Protein AF-A0A381XDR4-F1 (afdb_monomer)

Sequence (106 aa):
TVQFEAFECTNVMELEDESALENTDFYLELHPNDWKDMIINIKENNGAGLSFTLNTLDLELSDGLAKSWTEDQYRQDLFFRFNQTFQYFFDASADVETVFEEMDIA

Solvent-accessible surface area (backbone atoms only — not comparable to full-atom values): 6723 Å² total; per-residue (Å²): 138,87,83,84,81,82,86,72,88,89,79,86,77,85,76,96,52,76,75,64,43,69,78,46,52,49,49,80,58,76,59,72,67,58,55,50,51,37,54,52,43,9,47,76,62,71,24,55,46,80,80,52,30,67,69,43,41,26,70,70,38,96,76,39,27,70,40,41,76,79,72,42,61,75,44,34,48,47,52,71,76,43,38,68,61,52,43,53,62,59,27,53,49,36,81,49,92,83,82,81,79,88,77,86,82,127

Radius of gyration: 14.98 Å; Cα contacts (8 Å, |Δi|>4): 88; chains: 1; bounding box: 38×30×40 Å

Secondary structure (DSSP, 8-state):
---------------SSGGGGGGSS-EE---HHHHHHHHHHHHHHTS--GGGSHHHHHHHSTT-SEE-TT--HHHHHHHHHTHHHHHHHHHGGGGS----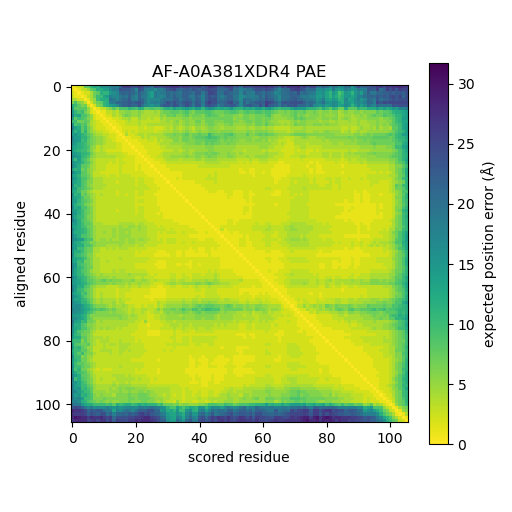------

Foldseek 3Di:
DDDDDQDDDPDDDDDPDPVVLLPALWAFDDDPVLLVVQLVCLLVPLFGDPCNQQVNQQVVDPQGGIGHPVPPVVSSCVCVVCSVSVRVVSSCSNVPDDDDDPPPPD

Organism: NCBI:txid408172

Structure (mmCIF, N/CA/C/O backbone):
d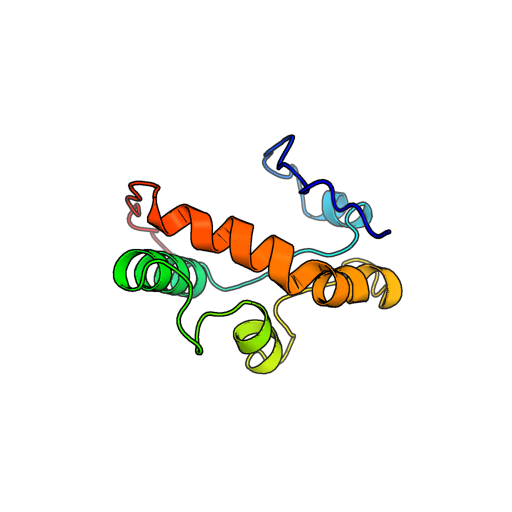ata_AF-A0A381XDR4-F1
#
_entry.id   AF-A0A381XDR4-F1
#
loop_
_atom_site.group_PDB
_atom_site.id
_atom_site.type_symbol
_atom_site.label_atom_id
_atom_site.label_alt_id
_atom_site.label_comp_id
_atom_site.label_asym_id
_atom_site.label_entity_id
_atom_site.label_seq_id
_atom_site.pdbx_PDB_ins_code
_atom_site.Cartn_x
_atom_site.Cartn_y
_atom_site.Cartn_z
_atom_site.occupancy
_atom_site.B_iso_or_equiv
_atom_site.auth_seq_id
_atom_site.auth_comp_id
_atom_site.auth_asym_id
_atom_site.auth_atom_id
_atom_site.pdbx_PDB_model_num
ATOM 1 N N . THR A 1 1 ? -21.201 4.511 -21.260 1.00 29.61 1 THR A N 1
ATOM 2 C CA . THR A 1 1 ? -21.472 3.763 -20.015 1.00 29.61 1 THR A CA 1
ATOM 3 C C . THR A 1 1 ? -20.154 3.219 -19.531 1.00 29.61 1 THR A C 1
ATOM 5 O O . THR A 1 1 ? -19.425 2.680 -20.351 1.00 29.61 1 THR A O 1
ATOM 8 N N . VAL A 1 2 ? -19.805 3.437 -18.265 1.00 24.66 2 VAL A N 1
ATOM 9 C CA . VAL A 1 2 ? -18.587 2.867 -17.680 1.00 24.66 2 VAL A CA 1
ATOM 10 C C . VAL A 1 2 ? -19.038 1.918 -16.588 1.00 24.66 2 VAL A C 1
ATOM 12 O O . VAL A 1 2 ? -19.808 2.310 -15.714 1.00 24.66 2 VAL A O 1
ATOM 15 N N . GLN A 1 3 ? -18.634 0.664 -16.716 1.00 26.02 3 GLN A N 1
ATOM 16 C CA . GLN A 1 3 ? -18.917 -0.388 -15.760 1.00 26.02 3 G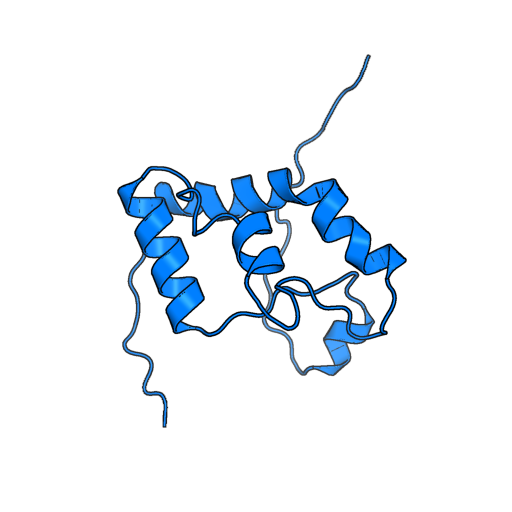LN A CA 1
ATOM 17 C C . GLN A 1 3 ? -17.573 -0.799 -15.176 1.00 26.02 3 GLN A C 1
ATOM 19 O O . GLN A 1 3 ? -16.652 -1.128 -15.920 1.00 26.02 3 GLN A O 1
ATOM 24 N N . PHE A 1 4 ? -17.463 -0.681 -13.859 1.00 44.06 4 PHE A N 1
ATOM 25 C CA . PHE A 1 4 ? -16.294 -1.078 -13.094 1.00 44.06 4 PHE A CA 1
ATOM 26 C C . PHE A 1 4 ? -16.668 -2.341 -12.333 1.00 44.06 4 PHE A C 1
ATOM 28 O O . PHE A 1 4 ? -17.651 -2.341 -11.592 1.00 44.06 4 PHE A O 1
ATOM 35 N N . GLU A 1 5 ? -15.905 -3.404 -12.539 1.00 50.47 5 GLU A N 1
ATOM 36 C CA . GLU A 1 5 ? -15.953 -4.593 -11.698 1.00 50.47 5 GLU A CA 1
ATOM 37 C C . GLU A 1 5 ? -14.772 -4.495 -10.736 1.00 50.47 5 GLU A C 1
ATOM 39 O O . GLU A 1 5 ? -13.629 -4.304 -11.148 1.00 50.47 5 GLU A O 1
ATOM 44 N N . ALA A 1 6 ? -15.099 -4.474 -9.445 1.00 56.44 6 ALA A N 1
ATOM 45 C CA . ALA A 1 6 ? -14.158 -4.316 -8.353 1.00 56.44 6 ALA A CA 1
ATOM 46 C C . ALA A 1 6 ? -13.167 -5.485 -8.346 1.00 56.44 6 ALA A C 1
ATOM 48 O O . ALA A 1 6 ? -13.566 -6.644 -8.434 1.00 56.44 6 ALA A O 1
ATOM 49 N N . PHE A 1 7 ? -11.878 -5.168 -8.261 1.00 64.94 7 PHE A N 1
ATOM 50 C CA . PHE A 1 7 ? -10.818 -6.162 -8.203 1.00 64.94 7 PHE A CA 1
ATOM 51 C C . PHE A 1 7 ? -10.855 -6.851 -6.836 1.00 64.94 7 PHE A C 1
ATOM 53 O O . PHE A 1 7 ? -10.645 -6.214 -5.805 1.00 64.94 7 PHE A O 1
ATOM 60 N N . GLU A 1 8 ? -11.166 -8.143 -6.830 1.00 66.69 8 GLU A N 1
ATOM 61 C CA . GLU A 1 8 ? -11.063 -8.994 -5.649 1.00 66.69 8 GLU A CA 1
ATOM 62 C C . GLU A 1 8 ? -9.618 -9.479 -5.458 1.00 66.69 8 GLU A C 1
ATOM 64 O O . GLU A 1 8 ? -8.899 -9.750 -6.422 1.00 66.69 8 GLU A O 1
ATOM 69 N N . CYS A 1 9 ? -9.187 -9.617 -4.203 1.00 72.44 9 CYS A N 1
ATOM 70 C CA . CYS A 1 9 ? -7.978 -10.368 -3.884 1.00 72.44 9 CYS A CA 1
ATOM 71 C C . CYS A 1 9 ? -8.291 -11.863 -4.039 1.00 72.44 9 CYS A C 1
ATOM 73 O O . CYS A 1 9 ? -9.047 -12.426 -3.250 1.00 72.44 9 CYS A O 1
ATOM 75 N N . THR A 1 10 ? -7.745 -12.501 -5.076 1.00 79.31 10 THR A N 1
ATOM 76 C CA . THR A 1 10 ? -8.013 -13.918 -5.383 1.00 79.31 10 THR A CA 1
ATOM 77 C C . THR A 1 10 ? -7.058 -14.883 -4.686 1.00 79.31 10 THR A C 1
ATOM 79 O O . THR A 1 10 ? -7.372 -16.065 -4.555 1.00 79.31 10 THR A O 1
ATOM 82 N N . ASN A 1 11 ? -5.889 -14.403 -4.255 1.00 82.62 11 ASN A N 1
ATOM 83 C CA . ASN A 1 11 ? -4.860 -15.212 -3.616 1.00 82.62 11 ASN A CA 1
ATOM 84 C C . ASN A 1 11 ? -3.939 -14.346 -2.744 1.00 82.62 11 ASN A C 1
ATOM 86 O O . ASN A 1 11 ? -3.612 -13.221 -3.119 1.00 82.62 11 ASN A O 1
ATOM 90 N N . VAL A 1 12 ? -3.478 -14.907 -1.625 1.00 83.62 12 VAL A N 1
ATOM 91 C CA . VAL A 1 12 ? -2.421 -14.348 -0.772 1.00 83.62 12 VAL A CA 1
ATOM 92 C C . VAL A 1 12 ? -1.428 -15.467 -0.500 1.00 83.62 12 VAL A C 1
ATOM 94 O O . VAL A 1 12 ? -1.813 -16.546 -0.054 1.00 83.62 12 VAL A O 1
ATOM 97 N N . MET A 1 13 ? -0.156 -15.216 -0.786 1.00 87.44 13 MET A N 1
ATOM 98 C CA . MET A 1 13 ? 0.918 -16.183 -0.593 1.00 87.44 13 MET A CA 1
ATOM 99 C C . MET A 1 13 ? 2.186 -15.477 -0.131 1.00 87.44 13 MET A C 1
ATOM 101 O O . MET A 1 13 ? 2.431 -14.329 -0.497 1.00 87.44 13 MET A O 1
ATOM 105 N N . GLU A 1 14 ? 2.977 -16.179 0.669 1.00 88.94 14 GLU A N 1
ATOM 106 C CA . GLU A 1 14 ? 4.333 -15.762 1.009 1.00 88.94 14 GLU A CA 1
ATOM 107 C C . GLU A 1 14 ? 5.242 -15.965 -0.210 1.00 88.94 14 GLU A C 1
ATOM 109 O O . GLU A 1 14 ? 5.091 -16.942 -0.950 1.00 88.94 14 GLU A O 1
ATOM 114 N N . LEU A 1 15 ? 6.153 -15.021 -0.450 1.00 87.75 15 LEU A N 1
ATOM 115 C CA . LEU A 1 15 ? 7.146 -15.154 -1.512 1.00 87.75 15 LEU A CA 1
ATOM 116 C C . LEU A 1 15 ? 8.283 -16.057 -1.028 1.00 87.75 15 LEU A C 1
ATOM 118 O O . LEU A 1 15 ? 8.741 -15.914 0.100 1.00 87.75 15 LEU A O 1
ATOM 122 N N . GLU A 1 16 ? 8.746 -16.969 -1.885 1.00 86.94 16 GLU A N 1
ATOM 123 C CA . GLU A 1 16 ? 9.863 -17.866 -1.550 1.00 86.94 16 GLU A CA 1
ATOM 124 C C . GLU A 1 16 ? 11.181 -17.095 -1.398 1.00 86.94 16 GLU A C 1
ATOM 126 O O . GLU A 1 16 ? 11.953 -17.351 -0.474 1.00 86.94 16 GLU A O 1
ATOM 131 N N . ASP A 1 17 ? 11.419 -16.137 -2.296 1.00 91.81 17 ASP A N 1
ATOM 132 C CA . ASP A 1 17 ? 12.540 -15.205 -2.261 1.00 91.81 17 ASP A CA 1
ATOM 133 C C . ASP A 1 17 ? 12.240 -13.946 -3.102 1.00 91.81 17 ASP A C 1
ATOM 135 O O . ASP A 1 17 ? 11.212 -13.845 -3.780 1.00 91.81 17 ASP A O 1
ATOM 139 N N . GLU A 1 18 ? 13.149 -12.969 -3.052 1.00 88.12 18 GLU A N 1
ATOM 140 C CA . GLU A 1 18 ? 13.001 -11.672 -3.723 1.00 88.12 18 GLU A CA 1
ATOM 141 C C . GLU A 1 18 ? 12.937 -11.771 -5.258 1.00 88.12 18 GLU A C 1
ATOM 143 O O . GLU A 1 18 ? 12.335 -10.907 -5.892 1.00 88.12 18 GLU A O 1
ATOM 148 N N . SER A 1 19 ? 13.476 -12.827 -5.882 1.00 90.00 19 SER A N 1
ATOM 149 C CA . SER A 1 19 ? 13.427 -12.988 -7.346 1.00 90.00 19 SER A CA 1
ATOM 150 C C . SER A 1 19 ? 11.998 -13.143 -7.873 1.00 90.00 19 SER A C 1
ATOM 152 O O . SER A 1 19 ? 11.717 -12.815 -9.026 1.00 90.00 19 SER A O 1
ATOM 154 N N . ALA A 1 20 ? 11.052 -13.553 -7.019 1.00 88.56 20 ALA A N 1
ATOM 155 C CA . ALA A 1 20 ? 9.636 -13.588 -7.367 1.00 88.56 20 ALA A CA 1
ATOM 156 C C . ALA A 1 20 ? 9.076 -12.197 -7.734 1.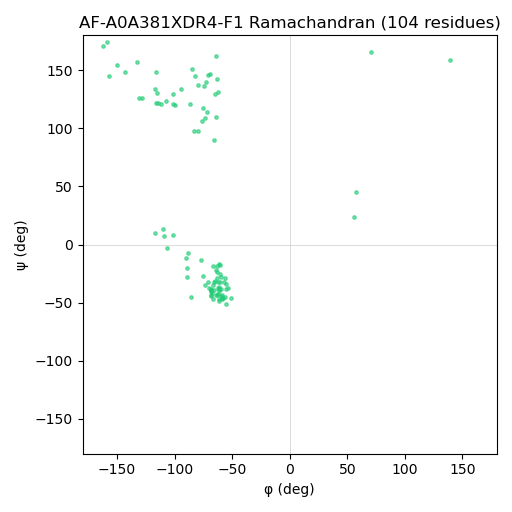00 88.56 20 ALA A C 1
ATOM 158 O O . ALA A 1 20 ? 8.120 -12.113 -8.515 1.00 88.56 20 ALA A O 1
ATOM 159 N N . LEU A 1 21 ? 9.690 -11.114 -7.236 1.00 90.06 21 LEU A N 1
ATOM 160 C CA . LEU A 1 21 ? 9.310 -9.731 -7.537 1.00 90.06 21 LEU A CA 1
ATOM 161 C C . LEU A 1 21 ? 9.565 -9.342 -9.002 1.00 90.06 21 LEU A C 1
ATOM 163 O O . LEU A 1 21 ? 8.923 -8.419 -9.493 1.00 90.06 21 LEU A O 1
ATOM 167 N N . GLU A 1 22 ? 10.403 -10.071 -9.751 1.00 89.00 22 GLU A N 1
ATOM 168 C CA . GLU A 1 22 ? 10.587 -9.841 -11.199 1.00 89.00 22 GLU A CA 1
ATOM 169 C C . GLU A 1 22 ? 9.266 -9.932 -11.979 1.00 89.00 22 GLU A C 1
ATOM 171 O O . GLU A 1 22 ? 9.075 -9.272 -13.007 1.00 89.00 22 GLU A O 1
ATOM 176 N N . ASN A 1 23 ? 8.329 -10.736 -11.474 1.00 87.25 23 ASN A N 1
ATOM 177 C CA . ASN A 1 23 ? 7.052 -10.985 -12.126 1.00 87.25 23 ASN A CA 1
ATOM 178 C C . ASN A 1 23 ? 5.951 -10.001 -11.704 1.00 87.25 23 ASN A C 1
ATOM 180 O O . ASN A 1 23 ? 4.908 -9.957 -12.359 1.00 87.25 23 ASN A O 1
ATOM 184 N N . THR A 1 24 ? 6.155 -9.189 -10.664 1.00 89.81 24 THR A N 1
ATOM 185 C CA . THR A 1 24 ? 5.146 -8.225 -10.199 1.00 89.81 24 THR A CA 1
ATOM 186 C C . THR A 1 24 ? 5.220 -6.923 -10.995 1.00 89.81 24 THR A C 1
ATOM 188 O O . THR A 1 24 ? 6.263 -6.561 -11.536 1.00 89.81 24 THR A O 1
ATOM 191 N N . ASP A 1 25 ? 4.087 -6.229 -11.133 1.00 92.88 25 ASP A N 1
ATOM 192 C CA . ASP A 1 25 ? 4.070 -4.904 -11.769 1.00 92.88 25 ASP A CA 1
ATOM 193 C C . ASP A 1 25 ? 4.741 -3.848 -10.884 1.00 92.88 25 ASP A C 1
ATOM 195 O O . ASP A 1 25 ? 5.444 -2.965 -11.370 1.00 92.88 25 ASP A O 1
ATOM 199 N N . PHE A 1 26 ? 4.524 -3.970 -9.579 1.00 93.81 26 PHE A N 1
ATOM 200 C CA . PHE A 1 26 ? 5.174 -3.224 -8.515 1.00 93.81 26 PHE A CA 1
ATOM 201 C C . PHE A 1 26 ? 4.968 -3.984 -7.199 1.00 93.81 26 PHE A C 1
ATOM 203 O O . PHE A 1 26 ? 4.172 -4.927 -7.121 1.00 93.81 26 PHE A O 1
ATOM 210 N N . TYR A 1 27 ? 5.654 -3.551 -6.152 1.00 94.06 27 TYR A N 1
ATOM 211 C CA . TYR A 1 27 ? 5.418 -3.987 -4.779 1.00 94.06 27 TYR A CA 1
ATOM 212 C C . TYR A 1 27 ? 5.367 -2.771 -3.853 1.00 94.06 27 TYR A C 1
ATOM 214 O O . TYR A 1 27 ? 5.865 -1.703 -4.203 1.00 94.06 27 TYR A O 1
ATOM 222 N N . LEU A 1 28 ? 4.713 -2.908 -2.700 1.00 95.25 28 LEU A N 1
ATOM 223 C CA . LEU A 1 28 ? 4.654 -1.850 -1.692 1.00 95.25 28 LEU A CA 1
ATOM 224 C C . LEU A 1 28 ? 5.652 -2.175 -0.588 1.00 95.25 28 LEU A C 1
ATOM 226 O O . LEU A 1 28 ? 5.629 -3.285 -0.055 1.00 95.25 28 LEU A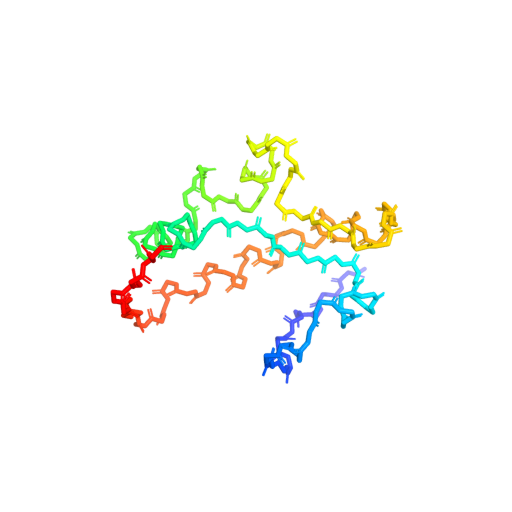 O 1
ATOM 230 N N . GLU A 1 29 ? 6.497 -1.218 -0.230 1.00 95.25 29 GLU A N 1
ATOM 231 C CA . GLU A 1 29 ? 7.487 -1.398 0.827 1.00 95.25 29 GLU A CA 1
ATOM 232 C C . GLU A 1 29 ? 7.392 -0.271 1.849 1.00 95.25 29 GLU A C 1
ATOM 234 O O . GLU A 1 29 ? 7.470 0.908 1.515 1.00 95.25 29 GLU A O 1
ATOM 239 N N . LEU A 1 30 ? 7.241 -0.657 3.110 1.00 94.94 30 LEU A N 1
ATOM 240 C CA . LEU A 1 30 ? 7.185 0.248 4.245 1.00 94.94 30 LEU A CA 1
ATOM 241 C C . LEU A 1 30 ? 7.749 -0.481 5.467 1.00 94.94 30 LEU A C 1
ATOM 243 O O . LEU A 1 30 ? 7.708 -1.716 5.535 1.00 94.94 30 LEU A O 1
ATOM 247 N N . HIS A 1 31 ? 8.267 0.264 6.440 1.00 94.31 31 HIS A N 1
ATOM 248 C CA . HIS A 1 31 ? 8.745 -0.332 7.679 1.00 94.31 31 HIS A CA 1
ATOM 249 C C . HIS A 1 31 ? 7.580 -1.015 8.434 1.00 94.31 31 HIS A C 1
ATOM 251 O O . HIS A 1 31 ? 6.475 -0.467 8.472 1.00 94.31 31 HIS A O 1
ATOM 257 N N . PRO A 1 32 ? 7.787 -2.176 9.092 1.0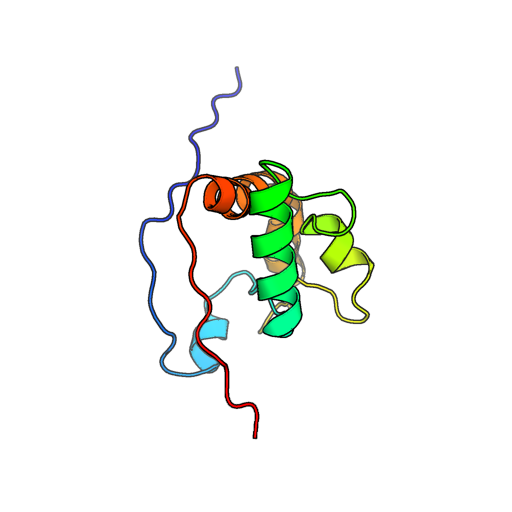0 92.94 32 PRO A N 1
ATOM 258 C CA . PRO A 1 32 ? 6.709 -2.899 9.779 1.00 92.94 32 PRO A CA 1
ATOM 259 C C . PRO A 1 32 ? 5.919 -2.066 10.799 1.00 92.94 32 PRO A C 1
ATOM 261 O O . PRO A 1 32 ? 4.700 -2.196 10.899 1.00 92.94 32 PRO A O 1
ATOM 264 N N . ASN A 1 33 ? 6.595 -1.176 11.534 1.00 93.75 33 ASN A N 1
ATOM 265 C CA . ASN A 1 33 ? 5.924 -0.282 12.486 1.00 93.75 33 ASN A CA 1
ATOM 266 C C . ASN A 1 33 ? 5.005 0.735 11.798 1.00 93.75 33 ASN A C 1
ATOM 268 O O . ASN A 1 33 ? 3.935 1.018 12.322 1.00 93.75 33 ASN A O 1
ATOM 272 N N . ASP A 1 34 ? 5.368 1.227 10.618 1.00 95.25 34 ASP A N 1
ATOM 273 C CA . ASP A 1 34 ? 4.547 2.201 9.899 1.00 95.25 34 ASP A CA 1
ATOM 274 C C . ASP A 1 34 ? 3.307 1.515 9.298 1.00 95.25 34 ASP A C 1
ATOM 276 O O . ASP A 1 34 ? 2.211 2.077 9.315 1.00 95.25 34 ASP A O 1
ATOM 280 N N . TRP A 1 35 ? 3.442 0.256 8.846 1.00 95.38 35 TRP A N 1
ATOM 281 C CA . TRP A 1 35 ? 2.285 -0.567 8.473 1.00 95.38 35 TRP A CA 1
ATOM 282 C C . TRP A 1 35 ? 1.333 -0.740 9.655 1.00 95.38 35 TRP A C 1
ATOM 284 O O . TRP A 1 35 ? 0.123 -0.563 9.514 1.00 95.38 35 TRP A O 1
ATOM 294 N N . LYS A 1 36 ? 1.874 -1.060 10.834 1.00 96.12 36 LYS A N 1
ATOM 295 C CA . LYS A 1 36 ? 1.093 -1.185 12.067 1.00 96.12 36 LYS A CA 1
ATOM 296 C C . LYS A 1 36 ? 0.371 0.119 12.411 1.00 96.12 36 LYS A C 1
ATOM 298 O O . LYS A 1 36 ? -0.829 0.076 12.685 1.00 96.12 36 LYS A O 1
ATOM 303 N N . ASP A 1 37 ? 1.062 1.252 12.352 1.00 96.50 37 ASP A N 1
ATOM 304 C CA . ASP A 1 37 ? 0.480 2.566 12.634 1.00 96.50 37 ASP A CA 1
ATOM 305 C C . ASP A 1 37 ? -0.651 2.907 11.653 1.00 96.50 37 ASP A C 1
ATOM 307 O O . ASP A 1 37 ? -1.710 3.376 12.076 1.00 96.50 37 ASP A O 1
ATOM 311 N N . MET A 1 38 ? -0.493 2.585 10.365 1.00 97.19 38 MET A N 1
ATOM 312 C CA . MET A 1 38 ? -1.549 2.752 9.362 1.00 97.19 38 MET A CA 1
ATOM 313 C C . MET A 1 38 ? -2.788 1.905 9.685 1.00 97.19 38 MET A C 1
ATOM 315 O O . MET A 1 38 ? -3.905 2.419 9.655 1.00 97.19 38 MET A O 1
ATOM 319 N N . ILE A 1 39 ? -2.618 0.624 10.031 1.00 97.19 39 ILE A N 1
ATOM 320 C CA . ILE A 1 39 ? -3.749 -0.265 10.351 1.00 97.19 39 ILE A CA 1
ATOM 321 C C . ILE A 1 39 ? -4.467 0.181 11.633 1.00 97.19 39 ILE A C 1
ATOM 323 O O . ILE A 1 39 ? -5.701 0.160 11.684 1.00 97.19 39 ILE A O 1
ATOM 327 N N . ILE A 1 40 ? -3.727 0.637 12.651 1.00 97.12 40 ILE A N 1
ATOM 328 C CA . ILE A 1 40 ? -4.310 1.243 13.860 1.00 97.12 40 ILE A CA 1
ATOM 329 C C . ILE A 1 40 ? -5.104 2.498 13.484 1.00 97.12 40 ILE A C 1
ATOM 331 O O . ILE A 1 40 ? -6.268 2.628 13.868 1.00 97.12 40 ILE A O 1
ATOM 335 N N . ASN A 1 41 ? -4.517 3.385 12.679 1.00 98.19 41 ASN A N 1
ATOM 336 C CA . ASN A 1 41 ? -5.170 4.610 12.234 1.00 98.19 41 ASN A CA 1
ATOM 337 C C . ASN A 1 41 ? -6.471 4.333 11.462 1.00 98.19 41 ASN A C 1
ATOM 339 O O . ASN A 1 41 ? -7.487 4.978 11.727 1.00 98.19 41 ASN A O 1
ATOM 343 N N . ILE A 1 42 ? -6.461 3.353 10.555 1.00 98.25 42 ILE A N 1
ATOM 344 C CA . ILE A 1 42 ? -7.644 2.917 9.802 1.00 98.25 42 ILE A CA 1
ATOM 345 C C . ILE A 1 42 ? -8.738 2.423 10.753 1.00 98.25 42 ILE A C 1
ATOM 347 O O . ILE A 1 42 ? -9.903 2.797 10.594 1.00 98.25 42 ILE A O 1
ATOM 351 N N . LYS A 1 43 ? -8.377 1.619 11.762 1.00 97.25 43 LYS A N 1
ATOM 352 C CA . LYS A 1 43 ? -9.328 1.085 12.747 1.00 97.25 43 LYS A CA 1
ATOM 353 C C . LYS A 1 43 ? -9.997 2.186 13.566 1.00 97.25 43 LYS A C 1
ATOM 355 O O . LYS A 1 43 ? -11.202 2.126 13.801 1.00 97.25 43 LYS A O 1
ATOM 360 N N . GLU A 1 44 ? -9.230 3.183 13.993 1.00 97.00 44 GLU A N 1
ATOM 361 C CA . GLU A 1 44 ? -9.729 4.302 14.798 1.00 97.00 44 GLU A CA 1
ATOM 362 C C . GLU A 1 44 ? -10.624 5.260 13.997 1.00 97.00 44 GLU A C 1
ATOM 364 O O . GLU A 1 44 ? -11.565 5.828 14.555 1.00 97.00 44 GLU A O 1
ATOM 369 N N . ASN A 1 45 ? -10.357 5.426 12.696 1.00 97.19 45 ASN A N 1
ATOM 370 C CA . ASN A 1 45 ? -11.023 6.419 11.845 1.00 97.19 45 ASN A CA 1
ATOM 371 C C . ASN A 1 45 ? -12.047 5.835 10.857 1.00 97.19 45 ASN A C 1
ATOM 373 O O . ASN A 1 45 ? -12.724 6.601 10.170 1.00 97.19 45 ASN A O 1
ATOM 377 N N . ASN A 1 46 ? -12.196 4.506 10.801 1.00 96.56 46 ASN A N 1
ATOM 378 C CA . ASN A 1 46 ? -13.014 3.801 9.808 1.00 96.56 46 ASN A CA 1
ATOM 379 C C . ASN A 1 46 ? -12.583 4.117 8.358 1.00 96.56 46 ASN A C 1
ATOM 381 O O . ASN A 1 46 ? -13.410 4.425 7.495 1.00 96.56 46 ASN A O 1
ATOM 385 N N . GLY A 1 47 ? -11.267 4.080 8.134 1.00 96.94 47 GLY A N 1
ATOM 386 C CA . GLY A 1 47 ? -10.579 4.442 6.891 1.00 96.94 47 GLY A CA 1
ATOM 387 C C . GLY A 1 47 ? -9.299 5.231 7.171 1.00 96.94 47 GLY A C 1
ATOM 388 O O . GLY A 1 47 ? -9.144 5.797 8.255 1.00 96.94 47 GLY A O 1
ATOM 389 N N . ALA A 1 48 ? -8.365 5.265 6.223 1.00 97.19 48 ALA A N 1
ATOM 390 C CA . ALA A 1 48 ? -7.093 5.947 6.429 1.00 97.19 48 ALA A CA 1
ATOM 391 C C . ALA A 1 48 ? -7.275 7.462 6.613 1.00 97.19 48 ALA A C 1
ATOM 393 O O . ALA A 1 48 ? -7.895 8.154 5.799 1.00 97.19 48 ALA A O 1
ATOM 394 N N . GLY A 1 49 ? -6.678 7.999 7.676 1.00 97.19 49 GLY A N 1
ATOM 395 C CA . GLY A 1 49 ? -6.500 9.435 7.842 1.00 97.19 49 GLY A CA 1
ATOM 396 C C . GLY A 1 49 ? -5.592 10.012 6.752 1.00 97.19 49 GLY A C 1
ATOM 397 O O . GLY A 1 49 ? -4.822 9.296 6.118 1.00 97.19 49 GLY A O 1
ATOM 398 N N . LEU A 1 50 ? -5.636 11.333 6.552 1.00 95.56 50 LEU A N 1
ATOM 399 C CA . LEU A 1 50 ? -4.912 12.000 5.456 1.00 95.56 50 LEU A CA 1
ATOM 400 C C . LEU A 1 50 ? -3.402 11.711 5.437 1.00 95.56 50 LEU A C 1
ATOM 402 O O . LEU A 1 50 ? -2.831 11.613 4.357 1.00 95.56 50 LEU A O 1
ATOM 406 N N . SER A 1 51 ? -2.771 11.547 6.603 1.00 95.94 51 SER A N 1
ATOM 407 C CA . SER A 1 51 ? -1.345 11.203 6.731 1.00 95.94 51 SER A CA 1
ATOM 408 C C . SER A 1 51 ? -1.029 9.728 6.459 1.00 95.94 51 SER A C 1
ATOM 410 O O . SER A 1 51 ? 0.127 9.378 6.296 1.00 95.94 51 SER A O 1
ATOM 412 N N . PHE A 1 52 ? -2.045 8.868 6.408 1.00 97.25 52 PHE A N 1
ATOM 413 C CA . PHE A 1 52 ? -1.910 7.416 6.280 1.00 97.25 52 PHE A CA 1
ATOM 414 C C . PHE A 1 52 ? -2.519 6.874 4.982 1.00 97.25 52 PHE A C 1
ATOM 416 O O . PHE A 1 52 ? -2.653 5.664 4.819 1.00 97.25 52 PHE A O 1
ATOM 423 N N . THR A 1 53 ? -2.902 7.747 4.044 1.00 97.94 53 THR A N 1
ATOM 424 C CA . THR A 1 53 ? -3.298 7.282 2.710 1.00 97.94 53 THR A CA 1
ATOM 425 C C . THR A 1 53 ? -2.071 6.786 1.948 1.00 97.94 53 THR A C 1
ATOM 427 O O . THR A 1 53 ? -0.993 7.368 2.074 1.00 97.94 53 THR A O 1
ATOM 430 N N . LEU A 1 54 ? -2.233 5.764 1.106 1.00 97.56 54 LEU A N 1
ATOM 431 C CA . LEU A 1 54 ? -1.149 5.208 0.289 1.00 97.56 54 LEU A CA 1
ATOM 432 C C . LEU A 1 54 ? -0.481 6.282 -0.575 1.00 97.56 54 LEU A C 1
ATOM 434 O O . LEU A 1 54 ? 0.731 6.272 -0.741 1.00 97.56 54 LEU A O 1
ATOM 438 N N . ASN A 1 55 ? -1.263 7.222 -1.113 1.00 96.50 55 ASN A N 1
ATOM 439 C CA . ASN A 1 55 ? -0.735 8.334 -1.899 1.00 96.50 55 ASN A CA 1
ATOM 440 C C . ASN A 1 55 ? 0.070 9.327 -1.044 1.00 96.50 55 ASN A C 1
ATOM 442 O O . ASN A 1 55 ? 1.081 9.840 -1.506 1.00 96.50 55 ASN A O 1
ATOM 446 N N . THR A 1 56 ? -0.365 9.618 0.185 1.00 97.00 56 THR A N 1
ATOM 447 C CA . THR A 1 56 ? 0.411 10.479 1.094 1.00 97.00 56 THR A CA 1
ATOM 448 C C . THR A 1 56 ? 1.716 9.808 1.498 1.00 97.00 56 THR A C 1
ATOM 450 O O . THR A 1 56 ? 2.763 10.437 1.394 1.00 97.00 56 THR A O 1
ATOM 453 N N . LEU A 1 57 ? 1.666 8.531 1.885 1.00 97.31 57 LEU A N 1
ATOM 454 C CA . LEU A 1 57 ? 2.857 7.761 2.244 1.00 97.31 57 LEU A CA 1
ATOM 455 C C . LEU A 1 57 ? 3.854 7.713 1.080 1.00 97.31 57 LEU A C 1
ATOM 457 O O . LEU A 1 57 ? 5.032 7.991 1.274 1.00 97.31 57 LEU A O 1
ATOM 461 N N . ASP A 1 58 ? 3.381 7.446 -0.140 1.00 96.88 58 ASP A N 1
ATOM 462 C CA . ASP A 1 58 ? 4.229 7.444 -1.335 1.00 96.88 58 ASP A CA 1
ATOM 463 C C . ASP A 1 58 ? 4.914 8.798 -1.590 1.00 96.88 58 ASP A C 1
ATOM 465 O O . ASP A 1 58 ? 6.084 8.836 -1.955 1.00 96.88 58 ASP A O 1
ATOM 469 N N . LEU A 1 59 ? 4.219 9.913 -1.339 1.00 96.00 59 LEU A N 1
ATOM 470 C CA . LEU A 1 59 ? 4.770 11.263 -1.502 1.00 96.00 59 LEU A CA 1
ATOM 471 C C . LEU A 1 59 ? 5.746 11.680 -0.391 1.00 96.00 59 LEU A C 1
ATOM 473 O O . LEU A 1 59 ? 6.584 12.555 -0.621 1.00 96.00 59 LEU A O 1
ATOM 477 N N . GLU A 1 60 ? 5.604 11.133 0.816 1.00 95.44 60 GLU A N 1
ATOM 478 C CA . GLU A 1 60 ? 6.417 11.503 1.982 1.00 95.44 60 GLU A CA 1
ATOM 479 C C . GLU A 1 60 ? 7.703 10.674 2.102 1.00 95.44 60 GLU A C 1
ATOM 481 O O . GLU A 1 60 ? 8.705 11.162 2.637 1.00 95.44 60 GLU A O 1
ATOM 486 N N . LEU A 1 61 ? 7.705 9.443 1.586 1.00 94.62 61 LEU A N 1
ATOM 487 C CA . LEU A 1 61 ? 8.883 8.579 1.562 1.00 94.62 61 LEU A CA 1
ATOM 488 C C . LEU A 1 61 ? 9.882 9.041 0.499 1.00 94.62 61 LEU A C 1
ATOM 490 O O . LEU A 1 61 ? 9.517 9.321 -0.640 1.00 94.62 61 LEU A O 1
ATOM 494 N N . SER A 1 62 ? 11.174 9.057 0.843 1.00 92.44 62 SER A N 1
ATOM 495 C CA . SER A 1 62 ? 12.228 9.482 -0.092 1.00 92.44 62 SER A CA 1
ATOM 496 C C . SER A 1 62 ? 12.304 8.618 -1.351 1.00 92.44 62 SER A C 1
ATOM 498 O O . SER A 1 62 ? 12.640 9.130 -2.417 1.00 92.44 62 SER A O 1
ATOM 500 N N . ASP A 1 63 ? 11.976 7.333 -1.209 1.00 91.31 63 ASP A N 1
ATOM 501 C CA . ASP A 1 63 ? 12.086 6.323 -2.263 1.00 91.31 63 ASP A CA 1
ATOM 502 C C . ASP A 1 63 ? 10.707 5.883 -2.786 1.00 91.31 63 ASP A C 1
ATOM 504 O O . ASP A 1 63 ? 10.617 4.938 -3.570 1.00 91.31 63 ASP A O 1
ATOM 508 N N . GLY A 1 64 ? 9.635 6.556 -2.352 1.00 94.38 64 GLY A N 1
ATOM 509 C CA . GLY A 1 64 ? 8.259 6.144 -2.614 1.00 94.38 64 GLY A CA 1
ATOM 510 C C . GLY A 1 64 ? 7.836 4.890 -1.842 1.00 94.38 64 GLY A C 1
ATOM 511 O O . GLY A 1 64 ? 8.649 4.154 -1.279 1.00 94.38 64 GLY A O 1
ATOM 512 N N . LEU A 1 65 ? 6.526 4.655 -1.817 1.00 96.62 65 LEU A N 1
ATOM 513 C CA . LEU A 1 65 ? 5.910 3.454 -1.252 1.00 96.62 65 LEU A CA 1
ATOM 514 C C . LEU A 1 65 ? 5.875 2.339 -2.298 1.00 96.62 65 LEU A C 1
ATOM 516 O O . LEU A 1 65 ? 6.177 1.184 -1.994 1.00 96.62 65 LEU A O 1
ATOM 520 N N . ALA A 1 66 ? 5.471 2.676 -3.525 1.00 96.12 66 ALA A N 1
ATOM 521 C CA . ALA A 1 66 ? 5.388 1.723 -4.621 1.00 96.12 66 ALA A CA 1
ATOM 522 C C . ALA A 1 66 ? 6.733 1.616 -5.337 1.00 96.12 66 ALA A C 1
ATOM 524 O O . ALA A 1 66 ? 7.227 2.597 -5.888 1.00 96.12 66 ALA A O 1
ATOM 525 N N . LYS A 1 67 ? 7.301 0.411 -5.377 1.00 94.56 67 LYS A N 1
ATOM 526 C CA . LYS A 1 67 ? 8.617 0.120 -5.950 1.00 94.56 67 LYS A CA 1
ATOM 527 C C . LYS A 1 67 ? 8.508 -0.811 -7.149 1.00 94.56 67 LYS A C 1
ATOM 529 O O . LYS A 1 67 ? 7.628 -1.670 -7.208 1.00 94.56 67 LYS A O 1
ATOM 534 N N . SER A 1 68 ? 9.424 -0.651 -8.102 1.00 93.19 68 SER A N 1
ATOM 535 C CA . SER A 1 68 ? 9.543 -1.526 -9.270 1.00 93.19 68 SER A CA 1
ATOM 536 C C . SER A 1 68 ? 10.831 -2.329 -9.195 1.00 93.19 68 SER A C 1
ATOM 538 O O . SER A 1 68 ? 11.916 -1.757 -9.172 1.00 93.19 68 SER A O 1
ATOM 540 N N . TRP A 1 69 ? 10.717 -3.658 -9.200 1.00 90.88 69 TRP A N 1
ATOM 541 C CA . TRP A 1 69 ? 11.883 -4.545 -9.155 1.00 90.88 69 TRP A CA 1
ATOM 542 C C . TRP A 1 69 ? 12.752 -4.446 -10.416 1.00 90.88 69 TRP A C 1
ATOM 544 O O . TRP A 1 69 ? 13.969 -4.583 -10.367 1.00 90.88 69 TRP A O 1
ATOM 554 N N . THR A 1 70 ? 12.120 -4.190 -11.563 1.00 89.12 70 THR A N 1
ATOM 555 C CA . THR A 1 70 ? 12.785 -4.125 -12.876 1.00 89.12 70 THR A CA 1
ATOM 556 C C . THR A 1 70 ? 13.042 -2.694 -13.350 1.00 89.12 70 THR A C 1
ATOM 558 O O . THR A 1 70 ? 13.426 -2.499 -14.501 1.00 89.12 70 THR A O 1
ATOM 561 N N . GLU A 1 71 ? 12.805 -1.697 -12.487 1.00 87.81 71 GLU A N 1
ATOM 562 C CA . GLU A 1 71 ? 12.826 -0.265 -12.833 1.00 87.81 71 GLU A CA 1
ATOM 563 C C . GLU A 1 71 ? 11.867 0.098 -13.994 1.00 87.81 71 GLU A C 1
ATOM 565 O O . GLU A 1 71 ? 12.032 1.103 -14.689 1.00 87.81 71 GLU A O 1
ATOM 570 N N . ASP A 1 72 ? 10.827 -0.716 -14.211 1.00 90.06 72 ASP A N 1
ATOM 571 C CA . ASP A 1 72 ? 9.778 -0.452 -15.195 1.00 90.06 72 ASP A CA 1
ATOM 572 C C . ASP A 1 72 ? 8.769 0.559 -14.634 1.00 90.06 72 ASP A C 1
ATOM 574 O O . ASP A 1 72 ? 7.840 0.210 -13.898 1.00 90.06 72 ASP A O 1
ATOM 578 N N . GLN A 1 73 ? 8.956 1.824 -15.008 1.00 87.88 73 GLN A N 1
ATOM 579 C CA . GLN A 1 73 ? 8.090 2.929 -14.598 1.00 87.88 73 GLN A CA 1
ATOM 580 C C . GLN A 1 73 ? 6.642 2.768 -15.087 1.00 87.88 73 GLN A C 1
ATOM 582 O O . GLN A 1 73 ? 5.714 3.186 -14.403 1.00 87.88 73 GLN A O 1
ATOM 587 N N . TYR A 1 74 ? 6.410 2.159 -16.256 1.00 89.62 74 TYR A N 1
ATOM 588 C CA . TYR A 1 74 ? 5.049 2.008 -16.784 1.00 89.62 74 TYR A CA 1
ATOM 589 C C . TYR A 1 74 ? 4.231 1.032 -15.937 1.00 89.62 74 TYR A C 1
ATOM 591 O O . TYR A 1 74 ? 3.043 1.262 -15.689 1.00 89.62 74 TYR A O 1
ATOM 599 N N . ARG A 1 75 ? 4.868 -0.054 -15.489 1.00 90.69 75 ARG A N 1
ATOM 600 C CA . ARG A 1 75 ? 4.251 -1.013 -14.566 1.00 90.69 75 ARG A CA 1
ATOM 601 C C . ARG A 1 75 ? 4.049 -0.390 -13.184 1.00 90.69 75 ARG A C 1
ATOM 603 O O . ARG A 1 75 ? 2.966 -0.534 -12.620 1.00 90.69 75 ARG A O 1
ATOM 610 N N . GLN A 1 76 ? 5.011 0.401 -12.704 1.00 91.81 76 GLN A N 1
ATOM 611 C CA . GLN A 1 76 ? 4.882 1.156 -11.452 1.00 91.81 76 GLN A CA 1
ATOM 612 C C . GLN A 1 76 ? 3.725 2.165 -11.484 1.00 91.81 76 GLN 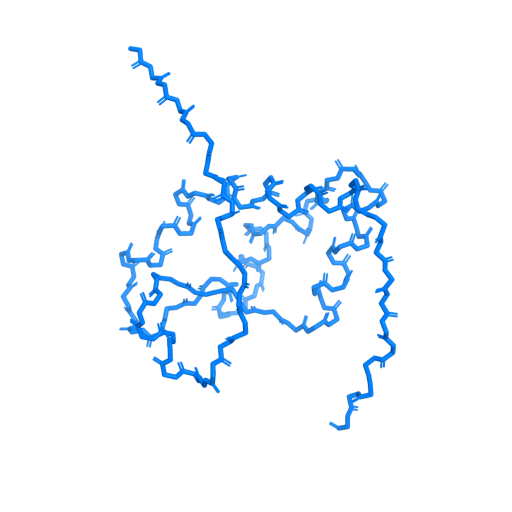A C 1
ATOM 614 O O . GLN A 1 76 ? 2.984 2.279 -10.510 1.00 91.81 76 GLN A O 1
ATOM 619 N N . ASP A 1 77 ? 3.481 2.833 -12.617 1.00 93.00 77 ASP A N 1
ATOM 620 C CA . ASP A 1 77 ? 2.384 3.799 -12.772 1.00 93.00 77 ASP A CA 1
ATOM 621 C C . ASP A 1 77 ? 0.984 3.180 -12.566 1.00 93.00 77 ASP A C 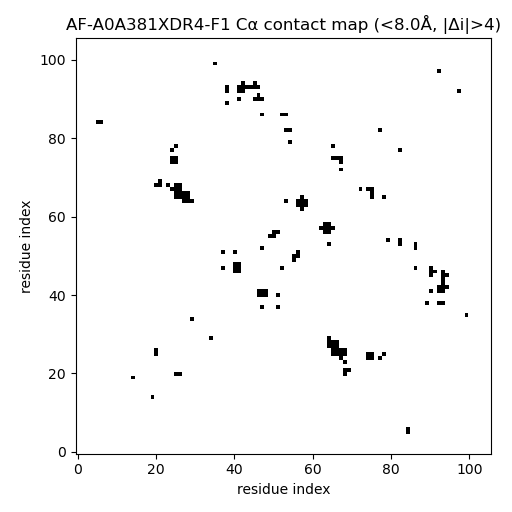1
ATOM 623 O O . ASP A 1 77 ? -0.000 3.897 -12.329 1.00 93.00 77 ASP A O 1
ATOM 627 N N . LEU A 1 78 ? 0.862 1.845 -12.621 1.00 93.19 78 LEU A N 1
ATOM 628 C CA . LEU A 1 78 ? -0.377 1.147 -12.275 1.00 93.19 78 LEU A CA 1
ATOM 629 C C . LEU A 1 78 ? -0.757 1.344 -10.802 1.00 93.19 78 LEU A C 1
ATOM 631 O O . LEU A 1 78 ? -1.955 1.397 -10.511 1.00 93.19 78 LEU A O 1
ATOM 635 N N . PHE A 1 79 ? 0.216 1.542 -9.903 1.00 94.06 79 PHE A N 1
ATOM 636 C CA . PHE A 1 79 ? -0.049 1.925 -8.516 1.00 94.06 79 PHE A CA 1
ATOM 637 C C . PHE A 1 79 ? -0.894 3.197 -8.454 1.00 94.06 79 PHE A C 1
ATOM 639 O O . PHE A 1 79 ? -1.952 3.193 -7.833 1.00 94.06 79 PHE A O 1
ATOM 646 N N . PHE A 1 80 ? -0.499 4.260 -9.161 1.00 92.75 80 PHE A N 1
ATOM 647 C CA . PHE A 1 80 ? -1.245 5.523 -9.175 1.00 92.75 80 PHE A CA 1
ATOM 648 C C . PHE A 1 80 ? -2.591 5.393 -9.887 1.00 92.75 80 PHE A C 1
ATOM 650 O O . PHE A 1 80 ? -3.594 5.954 -9.440 1.00 92.75 80 PHE A O 1
ATOM 657 N N . ARG A 1 81 ? -2.647 4.616 -10.978 1.00 93.25 81 ARG A N 1
ATOM 658 C CA . ARG A 1 81 ? -3.892 4.387 -11.732 1.00 93.25 81 ARG A CA 1
ATOM 659 C C . ARG A 1 81 ? -4.963 3.699 -10.890 1.00 93.25 81 ARG A C 1
ATOM 661 O O . ARG A 1 81 ? -6.144 4.014 -11.041 1.00 93.25 81 ARG A O 1
ATOM 668 N N . PHE A 1 82 ? -4.560 2.767 -10.033 1.00 91.19 82 PHE A N 1
ATOM 669 C CA . PHE A 1 82 ? -5.465 1.980 -9.199 1.00 91.19 82 PHE A CA 1
ATOM 670 C C . PHE A 1 82 ? -5.368 2.331 -7.709 1.00 91.19 82 PHE A C 1
ATOM 672 O O . PHE A 1 82 ? -5.951 1.627 -6.887 1.00 91.19 82 PHE A O 1
ATOM 679 N N . ASN A 1 83 ? -4.714 3.446 -7.357 1.00 93.75 83 ASN A N 1
ATOM 680 C CA . ASN A 1 83 ? -4.389 3.823 -5.978 1.00 93.75 83 ASN A CA 1
ATOM 681 C C . ASN A 1 83 ? -5.611 3.777 -5.055 1.00 93.75 83 ASN A C 1
ATOM 683 O O . ASN A 1 83 ? -5.572 3.150 -4.004 1.00 93.75 83 ASN A O 1
ATOM 687 N N . GLN A 1 84 ? -6.739 4.334 -5.505 1.00 92.00 84 GLN A N 1
ATOM 688 C CA . GLN A 1 84 ? -7.975 4.337 -4.725 1.00 92.00 84 GLN A CA 1
ATOM 689 C C . GLN A 1 84 ? -8.555 2.930 -4.498 1.00 92.00 84 GLN A C 1
ATOM 691 O O . GLN A 1 84 ? -9.168 2.682 -3.465 1.00 92.00 84 GLN A O 1
ATOM 696 N N . THR A 1 85 ? -8.364 2.001 -5.441 1.00 91.25 85 THR A N 1
ATOM 697 C CA . THR A 1 85 ? -8.796 0.601 -5.270 1.00 91.25 85 THR A CA 1
ATOM 698 C C . THR A 1 85 ? -7.964 -0.079 -4.190 1.00 91.25 85 THR A C 1
ATOM 700 O O . THR A 1 85 ? -8.525 -0.734 -3.316 1.00 91.25 85 THR A O 1
ATOM 703 N N . PHE A 1 86 ? -6.645 0.129 -4.203 1.00 91.75 86 PHE A N 1
ATOM 704 C CA . PHE A 1 86 ? -5.775 -0.363 -3.137 1.00 91.75 86 PHE A CA 1
ATOM 705 C C . PHE A 1 86 ? -6.117 0.292 -1.800 1.00 91.75 86 PHE A C 1
ATOM 707 O O . PHE A 1 86 ? -6.256 -0.417 -0.812 1.00 91.75 86 PHE A O 1
ATOM 714 N N . GLN A 1 87 ? -6.360 1.605 -1.769 1.00 95.62 87 GLN A N 1
ATOM 715 C CA . GLN A 1 87 ? -6.765 2.294 -0.544 1.00 95.62 87 GLN A CA 1
ATOM 716 C C . GLN A 1 87 ? -8.028 1.671 0.059 1.00 95.62 87 GLN A C 1
ATOM 718 O O . GLN A 1 87 ? -8.040 1.380 1.247 1.00 95.62 87 GLN A O 1
ATOM 723 N N . TYR A 1 88 ? -9.051 1.379 -0.753 1.00 93.12 88 TYR A N 1
ATOM 724 C CA . TYR A 1 88 ? -10.249 0.689 -0.266 1.00 93.12 88 TYR A CA 1
ATOM 725 C C . TYR A 1 88 ? -9.958 -0.711 0.284 1.00 93.12 88 TYR A C 1
ATOM 727 O O . TYR A 1 88 ? -10.586 -1.116 1.259 1.00 93.12 88 TYR A O 1
ATOM 735 N N . PHE A 1 89 ? -9.019 -1.447 -0.315 1.00 90.81 89 PHE A N 1
ATOM 736 C CA . PHE A 1 89 ? -8.603 -2.752 0.196 1.00 90.81 89 PHE A CA 1
ATOM 737 C C . PHE A 1 89 ? -7.940 -2.642 1.576 1.00 90.81 89 PHE A C 1
ATOM 739 O O . PHE A 1 89 ? -8.280 -3.413 2.470 1.00 90.81 89 PHE A O 1
ATOM 746 N N . PHE A 1 90 ? -7.052 -1.663 1.779 1.00 93.88 90 PHE A N 1
ATOM 747 C CA . PHE A 1 90 ? -6.449 -1.413 3.091 1.00 93.88 90 PHE A CA 1
ATOM 748 C C . PHE A 1 90 ? -7.472 -0.886 4.104 1.00 93.88 90 PHE A C 1
ATOM 750 O O . PHE A 1 90 ? -7.529 -1.391 5.219 1.00 93.88 90 PHE A O 1
ATOM 757 N N . ASP A 1 91 ? -8.335 0.056 3.714 1.00 96.31 91 ASP A N 1
ATOM 758 C CA . ASP A 1 91 ? -9.373 0.624 4.584 1.00 96.31 91 ASP A CA 1
ATOM 759 C C . ASP A 1 91 ? -10.360 -0.440 5.095 1.00 96.31 91 ASP A C 1
ATOM 761 O O . ASP A 1 91 ? -10.888 -0.312 6.201 1.00 96.31 91 ASP A O 1
ATOM 765 N N . ALA A 1 92 ? -10.573 -1.523 4.336 1.00 93.50 92 ALA A N 1
ATOM 766 C CA . ALA A 1 92 ? -11.393 -2.658 4.762 1.00 93.50 92 ALA A CA 1
ATOM 767 C C . ALA A 1 92 ? -10.855 -3.352 6.030 1.00 93.50 92 ALA A C 1
ATOM 769 O O . ALA A 1 92 ? -11.609 -4.047 6.716 1.00 93.50 92 ALA A O 1
ATOM 770 N N . SER A 1 93 ? -9.587 -3.133 6.406 1.00 93.94 93 SER A N 1
ATOM 771 C CA . SER A 1 93 ? -9.050 -3.616 7.682 1.00 93.94 93 SER A CA 1
ATOM 772 C C . SER A 1 93 ? -9.747 -2.990 8.895 1.00 93.94 93 SER A C 1
ATOM 774 O O . SER A 1 93 ? -9.681 -3.559 9.984 1.00 93.94 93 SER A O 1
ATOM 776 N N . ALA A 1 94 ? -10.452 -1.861 8.734 1.00 96.81 94 ALA A N 1
ATOM 777 C CA . ALA A 1 94 ? -11.264 -1.263 9.795 1.00 96.81 94 ALA A CA 1
ATOM 778 C C . ALA A 1 94 ? -12.319 -2.241 10.341 1.00 96.81 94 ALA A C 1
ATOM 780 O O . ALA A 1 94 ? -12.605 -2.241 11.542 1.00 96.81 94 ALA A O 1
ATOM 781 N N . ASP A 1 95 ? -12.840 -3.130 9.494 1.00 95.44 95 ASP A N 1
ATOM 782 C CA . ASP A 1 95 ? -13.850 -4.125 9.865 1.00 95.44 95 ASP A CA 1
ATOM 783 C C . ASP A 1 95 ? -13.243 -5.439 10.381 1.00 95.44 95 ASP A C 1
ATOM 785 O O . ASP A 1 95 ? -13.954 -6.298 10.907 1.00 95.44 95 ASP A O 1
ATOM 789 N N . VAL A 1 96 ? -11.920 -5.592 10.295 1.00 92.94 96 VAL A N 1
ATOM 790 C CA . VAL A 1 96 ? -11.195 -6.772 10.771 1.00 92.94 96 VAL A CA 1
ATOM 791 C C . VAL A 1 96 ? -10.695 -6.521 12.196 1.00 92.94 96 VAL A C 1
ATOM 793 O O . VAL A 1 96 ? -10.180 -5.451 12.536 1.00 92.94 96 VAL A O 1
ATOM 796 N N . GLU A 1 97 ? -10.883 -7.490 13.088 1.00 93.25 97 GLU A N 1
ATOM 797 C CA . GLU A 1 97 ? -10.231 -7.469 14.398 1.00 93.25 97 GLU A CA 1
ATOM 798 C C . GLU A 1 97 ? -8.759 -7.849 14.217 1.00 93.25 97 GLU A C 1
ATOM 800 O O . GLU A 1 97 ? -8.450 -8.943 13.752 1.00 93.25 97 GLU A O 1
ATOM 805 N N . THR A 1 98 ? -7.854 -6.922 14.542 1.00 91.62 98 THR A N 1
ATOM 806 C CA . THR A 1 98 ? -6.412 -7.086 14.321 1.00 91.62 98 THR A CA 1
ATOM 807 C C . THR A 1 98 ? -5.687 -7.126 15.658 1.00 91.62 98 THR A C 1
ATOM 809 O O . THR A 1 98 ? -5.877 -6.248 16.501 1.00 91.62 98 THR A O 1
ATOM 812 N N . VAL A 1 99 ? -4.831 -8.130 15.836 1.00 91.44 99 VAL A N 1
ATOM 813 C CA . VAL A 1 99 ? -3.902 -8.244 16.963 1.00 91.44 99 VAL A CA 1
ATOM 814 C C . VAL A 1 99 ? -2.490 -8.209 16.396 1.00 91.44 99 VAL A C 1
ATOM 816 O O . VAL A 1 99 ? -2.204 -8.887 15.415 1.00 91.44 99 VAL A O 1
ATOM 819 N N . PHE A 1 100 ? -1.617 -7.411 17.005 1.00 88.62 100 PHE A N 1
ATOM 820 C CA . PHE A 1 100 ? -0.215 -7.320 16.612 1.00 88.62 100 PHE A CA 1
ATOM 821 C C . PHE A 1 100 ? 0.619 -8.137 17.589 1.00 88.62 100 PHE A C 1
ATOM 823 O O . PHE A 1 100 ? 0.600 -7.860 18.790 1.00 88.62 100 PHE A O 1
ATOM 830 N N . GLU A 1 101 ? 1.343 -9.126 17.080 1.00 85.00 101 GLU A N 1
ATOM 831 C CA . GLU A 1 101 ? 2.362 -9.815 17.866 1.00 85.00 101 GLU A CA 1
ATOM 832 C C . GLU A 1 101 ? 3.533 -8.854 18.131 1.00 85.00 101 GLU A C 1
ATOM 834 O O . GLU A 1 101 ? 3.818 -7.960 17.327 1.00 85.00 101 GLU A O 1
ATOM 839 N N . GLU A 1 102 ? 4.185 -8.985 19.288 1.00 72.88 102 GLU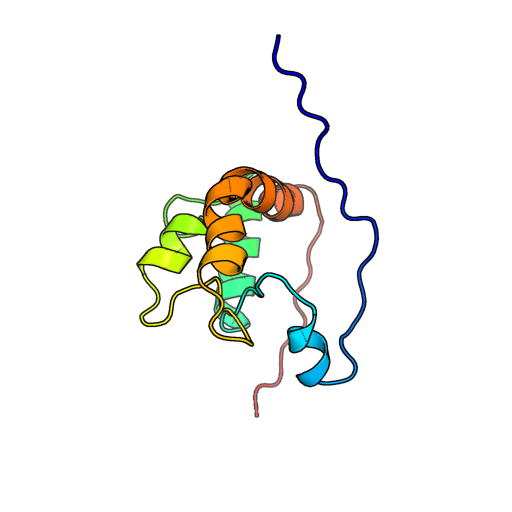 A N 1
ATOM 840 C CA . GLU A 1 102 ? 5.425 -8.252 19.545 1.00 72.88 102 GLU A CA 1
ATOM 841 C C . GLU A 1 102 ? 6.477 -8.746 18.551 1.00 72.88 102 GLU A C 1
ATOM 843 O O . GLU A 1 102 ? 6.926 -9.888 18.609 1.00 72.88 102 GLU A O 1
ATOM 848 N N . MET A 1 103 ? 6.837 -7.890 17.595 1.00 60.44 103 MET A N 1
ATOM 849 C CA . MET A 1 103 ? 7.940 -8.169 16.691 1.00 60.44 103 MET A CA 1
ATOM 850 C C . MET A 1 103 ? 9.240 -7.931 17.462 1.00 60.44 103 MET A C 1
ATOM 852 O O . MET A 1 103 ? 9.605 -6.784 17.720 1.00 60.44 103 MET A O 1
ATOM 856 N N . ASP A 1 104 ? 9.930 -9.009 17.837 1.00 53.03 104 ASP A N 1
ATOM 857 C CA . ASP A 1 104 ? 11.320 -8.955 18.297 1.00 53.03 104 ASP A CA 1
ATOM 858 C C . ASP A 1 104 ? 12.196 -8.508 17.117 1.00 53.03 104 ASP A C 1
ATOM 860 O O . ASP A 1 104 ? 12.662 -9.318 16.315 1.00 53.03 104 ASP A O 1
ATOM 864 N N . ILE A 1 105 ? 12.388 -7.197 16.964 1.00 54.47 105 ILE A N 1
ATOM 865 C CA . ILE A 1 105 ? 13.340 -6.658 15.992 1.00 54.47 105 ILE A CA 1
ATOM 866 C C . ILE A 1 105 ? 14.720 -6.689 16.660 1.00 54.47 105 ILE A C 1
ATOM 868 O O . ILE A 1 105 ? 15.038 -5.827 17.483 1.00 54.47 105 ILE A O 1
ATOM 872 N N . ALA A 1 106 ? 15.494 -7.734 16.356 1.00 38.81 106 ALA A N 1
ATOM 873 C CA . ALA A 1 106 ? 16.913 -7.847 16.700 1.00 38.81 106 ALA A CA 1
ATOM 874 C C . ALA A 1 106 ? 17.793 -6.988 15.781 1.00 38.81 106 ALA A C 1
ATOM 876 O O . ALA A 1 106 ? 17.458 -6.870 14.581 1.00 38.81 106 ALA A O 1
#

Mean predicted aligned error: 5.61 Å

pLDDT: mean 87.52, std 15.73, range [24.66, 98.25]